Protein AF-A0A383E6N1-F1 (afdb_monomer_lite)

Sequence (101 aa):
VRLTLKCPECESALPVGAADAPSEVTCGRCSYPIRLLVGENVRADREVDICPVCTGVDFYRRKDFDPKLGLTVVVVASLISAGFLWVGLVLFAFGVLAATA

Organism: NCBI:txid408172

Structure (mmCIF, N/CA/C/O backbone):
data_AF-A0A383E6N1-F1
#
_entry.id   AF-A0A383E6N1-F1
#
loop_
_atom_site.group_PDB
_atom_site.id
_atom_site.type_symbol
_atom_site.label_atom_id
_atom_site.label_alt_id
_atom_site.label_comp_id
_atom_site.label_asym_id
_atom_site.label_entity_id
_atom_site.label_seq_id
_atom_site.pdbx_PDB_ins_code
_atom_site.Cartn_x
_atom_site.Cartn_y
_atom_site.Cartn_z
_atom_site.occupancy
_atom_site.B_iso_or_equiv
_atom_site.auth_seq_id
_atom_site.auth_comp_id
_atom_site.auth_asym_id
_atom_site.auth_atom_id
_atom_site.pdbx_PDB_model_num
ATOM 1 N N . VAL A 1 1 ? -16.097 -4.377 4.962 1.00 65.31 1 VAL A N 1
ATOM 2 C CA . VAL A 1 1 ? -15.145 -3.580 5.764 1.00 65.31 1 VAL A CA 1
ATOM 3 C C . VAL A 1 1 ? -14.901 -4.280 7.095 1.00 65.31 1 VAL A C 1
ATOM 5 O O . VAL A 1 1 ? -15.781 -4.368 7.947 1.00 65.31 1 VAL A O 1
ATOM 8 N N . ARG A 1 2 ? -13.698 -4.841 7.270 1.00 69.06 2 ARG A N 1
ATOM 9 C CA . ARG A 1 2 ? -13.223 -5.302 8.583 1.00 69.06 2 ARG A CA 1
ATOM 10 C C . ARG A 1 2 ? -12.473 -4.157 9.243 1.00 69.06 2 ARG A C 1
ATOM 12 O O . ARG A 1 2 ? -11.523 -3.648 8.653 1.00 69.06 2 ARG A O 1
ATOM 19 N N . LEU A 1 3 ? -12.876 -3.781 10.451 1.00 76.12 3 LEU A N 1
ATOM 20 C CA . LEU A 1 3 ? -12.176 -2.777 11.242 1.00 76.12 3 LEU A CA 1
ATOM 21 C C . LEU A 1 3 ? -11.325 -3.489 12.286 1.00 76.12 3 LEU A C 1
ATOM 23 O O . LEU A 1 3 ? -11.781 -4.423 12.940 1.00 76.12 3 LEU A O 1
ATOM 27 N N . THR A 1 4 ? -10.078 -3.058 12.437 1.00 82.19 4 THR A N 1
ATOM 28 C CA . THR A 1 4 ? -9.236 -3.480 13.559 1.00 82.19 4 THR A CA 1
ATOM 29 C C . THR A 1 4 ? -8.930 -2.246 14.379 1.00 82.19 4 THR A C 1
ATOM 31 O O . THR A 1 4 ? -8.251 -1.336 13.910 1.00 82.19 4 THR A O 1
ATOM 34 N N . LEU A 1 5 ? -9.476 -2.203 15.585 1.00 82.69 5 LEU A N 1
ATOM 35 C CA . LEU A 1 5 ? -9.317 -1.088 16.506 1.00 82.69 5 LEU A CA 1
ATOM 36 C C . LEU A 1 5 ? -8.177 -1.394 17.470 1.00 82.69 5 LEU A C 1
ATOM 38 O O . LEU A 1 5 ? -7.930 -2.554 17.789 1.00 82.69 5 LEU A O 1
ATOM 42 N N . LYS A 1 6 ? -7.493 -0.362 17.959 1.00 84.31 6 LYS A N 1
ATOM 43 C CA . LYS A 1 6 ? -6.554 -0.506 19.073 1.00 84.31 6 LYS A CA 1
ATOM 44 C C . LYS A 1 6 ? -7.206 -0.009 20.352 1.00 84.31 6 LYS A C 1
ATOM 46 O O . LYS A 1 6 ? -7.777 1.079 20.372 1.00 84.31 6 LYS A O 1
ATOM 51 N N . CYS A 1 7 ? -7.113 -0.803 21.414 1.00 83.88 7 CYS A N 1
ATOM 52 C CA . CYS A 1 7 ? -7.534 -0.366 22.740 1.00 83.88 7 CYS A CA 1
ATOM 53 C C . CYS A 1 7 ? -6.617 0.772 23.237 1.00 83.88 7 CYS A C 1
ATOM 55 O O . CYS A 1 7 ? -5.399 0.606 23.174 1.00 83.88 7 CYS A O 1
ATOM 57 N N . PRO A 1 8 ? -7.159 1.886 23.763 1.00 81.56 8 PRO A N 1
ATOM 58 C CA . PRO A 1 8 ? -6.347 3.000 24.262 1.00 81.56 8 PRO A CA 1
ATOM 59 C C . PRO A 1 8 ? -5.548 2.663 25.529 1.00 81.56 8 PRO A C 1
ATOM 61 O O . PRO A 1 8 ? -4.573 3.341 25.822 1.00 81.56 8 PRO A O 1
ATOM 64 N N . GLU A 1 9 ? -5.944 1.629 26.277 1.00 84.62 9 GLU A N 1
ATOM 65 C CA . GLU A 1 9 ? -5.320 1.289 27.562 1.00 84.62 9 GLU A CA 1
ATOM 66 C C . GLU A 1 9 ? -4.282 0.164 27.448 1.00 84.62 9 GLU A C 1
ATOM 68 O O . GLU A 1 9 ? -3.222 0.230 28.057 1.00 84.62 9 GLU A O 1
ATOM 73 N N . CYS A 1 10 ? -4.564 -0.875 26.654 1.00 85.38 10 CYS A N 1
ATOM 74 C CA . CYS A 1 10 ? -3.690 -2.051 26.542 1.00 85.38 10 CYS A CA 1
ATOM 75 C C . CYS A 1 10 ? -3.127 -2.294 25.136 1.00 85.38 10 CYS A C 1
ATOM 77 O O . CYS A 1 10 ? -2.502 -3.331 24.906 1.00 85.38 10 CYS A O 1
ATOM 79 N N . GLU A 1 11 ? -3.420 -1.403 24.182 1.00 83.38 11 GLU A N 1
ATOM 80 C CA . GLU A 1 11 ? -2.994 -1.461 22.772 1.00 83.38 11 GLU A CA 1
ATOM 81 C C . GLU A 1 11 ? -3.361 -2.749 22.017 1.00 83.38 11 GLU A C 1
ATOM 83 O O . GLU A 1 11 ? -2.916 -2.979 20.889 1.00 83.38 11 GLU A O 1
ATOM 88 N N . SER A 1 12 ? -4.208 -3.594 22.610 1.00 84.06 12 SER A N 1
ATOM 89 C CA . SER A 1 12 ? -4.645 -4.832 21.976 1.00 84.06 12 SER A CA 1
ATOM 90 C C . SER A 1 12 ? -5.474 -4.542 20.725 1.00 84.06 12 SER A C 1
ATOM 92 O O . SER A 1 12 ? -6.273 -3.601 20.685 1.00 84.06 12 SER A O 1
ATOM 94 N N . ALA A 1 13 ? -5.258 -5.362 19.695 1.00 84.44 13 ALA A N 1
ATOM 95 C CA . ALA A 1 13 ? -6.031 -5.319 18.467 1.00 84.44 13 ALA A CA 1
ATOM 96 C C . ALA A 1 13 ? -7.406 -5.959 18.701 1.00 84.44 13 ALA A C 1
ATOM 98 O O . ALA A 1 13 ? -7.498 -7.129 19.074 1.00 84.44 13 ALA A O 1
ATOM 99 N N . LEU A 1 14 ? -8.465 -5.191 18.460 1.00 83.69 14 LEU A N 1
ATOM 100 C CA . LEU A 1 14 ? -9.854 -5.606 18.581 1.00 83.69 14 LEU A CA 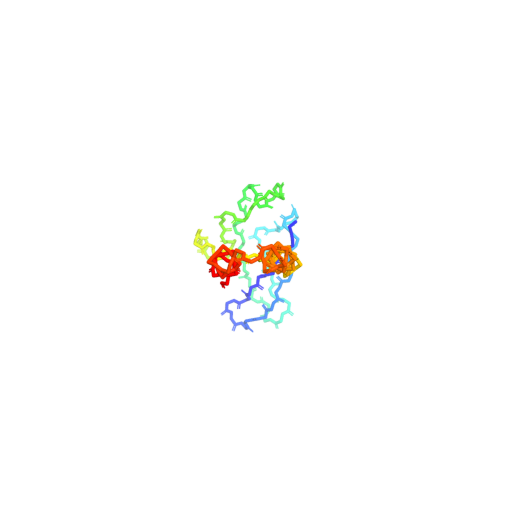1
ATOM 101 C C . LEU A 1 14 ? -10.484 -5.635 17.178 1.00 83.69 14 LEU A C 1
ATOM 103 O O . LEU A 1 14 ? -10.767 -4.573 16.614 1.00 83.69 14 LEU A O 1
ATOM 107 N N . PRO A 1 15 ? -10.660 -6.818 16.565 1.00 79.75 15 PRO A N 1
ATOM 108 C CA . PRO A 1 15 ? -11.366 -6.928 15.297 1.00 79.75 15 PRO A CA 1
ATOM 109 C C . PRO A 1 15 ? -12.867 -6.709 15.523 1.00 79.75 15 PRO A C 1
ATOM 111 O O . PRO A 1 15 ? -13.485 -7.402 16.329 1.00 79.75 15 PRO A O 1
ATOM 114 N N . VAL A 1 16 ? -13.458 -5.760 14.800 1.00 79.19 16 VAL A N 1
ATOM 115 C CA . VAL A 1 16 ? -14.889 -5.433 14.857 1.00 79.19 16 VAL A CA 1
ATOM 116 C C . VAL A 1 16 ? -15.460 -5.449 13.437 1.00 79.19 16 VAL A C 1
ATOM 118 O O . VAL A 1 16 ? -14.870 -4.904 12.499 1.00 79.19 16 VAL A O 1
ATOM 121 N N . GLY A 1 17 ? -16.605 -6.110 13.258 1.00 73.50 17 GLY A N 1
ATOM 122 C CA . GLY A 1 17 ? -17.361 -6.050 12.007 1.00 73.50 17 GLY A CA 1
ATOM 123 C C . GLY A 1 17 ? -18.076 -4.706 11.891 1.00 73.50 17 GLY A C 1
ATOM 124 O O . GLY A 1 17 ? -18.808 -4.339 12.801 1.00 73.50 17 GLY A O 1
ATOM 125 N N . ALA A 1 18 ? -17.869 -3.972 10.794 1.00 70.12 18 ALA A N 1
ATOM 126 C CA . ALA A 1 18 ? -18.431 -2.628 10.623 1.00 70.12 18 ALA A CA 1
ATOM 127 C C . ALA A 1 18 ? -19.970 -2.603 10.508 1.00 70.12 18 ALA A C 1
ATOM 129 O O . ALA A 1 18 ? -20.596 -1.649 10.964 1.00 70.12 18 ALA A O 1
ATOM 130 N N . ALA A 1 19 ? -20.572 -3.647 9.926 1.00 66.69 19 ALA A N 1
ATOM 131 C CA . ALA A 1 19 ? -22.014 -3.726 9.675 1.00 66.69 19 ALA A CA 1
ATOM 132 C C . ALA A 1 19 ? -22.848 -3.786 10.972 1.00 66.69 19 ALA A C 1
ATOM 134 O O . ALA A 1 19 ? -23.851 -3.084 11.098 1.00 66.69 19 ALA A O 1
ATOM 135 N N . ASP A 1 20 ? -22.375 -4.555 11.956 1.00 67.56 20 ASP A N 1
ATOM 136 C CA . ASP A 1 20 ? -23.057 -4.812 13.232 1.00 67.56 20 ASP A CA 1
ATOM 137 C C . ASP A 1 20 ? -22.325 -4.185 14.427 1.00 67.56 20 ASP A C 1
ATOM 139 O O . ASP A 1 20 ? -22.478 -4.630 15.563 1.00 67.56 20 ASP A O 1
ATOM 143 N N . ALA A 1 21 ? -21.479 -3.178 14.185 1.00 66.38 21 ALA A N 1
ATOM 144 C CA . ALA A 1 21 ? -20.689 -2.558 15.238 1.00 66.38 21 ALA A CA 1
ATOM 145 C C . ALA A 1 21 ? -21.611 -1.895 16.287 1.00 66.38 21 ALA A C 1
ATOM 147 O O . ALA A 1 21 ? -22.329 -0.945 15.952 1.00 66.38 21 ALA A O 1
ATOM 148 N N . PRO A 1 22 ? -21.604 -2.363 17.550 1.00 70.94 22 PRO A N 1
ATOM 149 C CA . PRO A 1 22 ? -22.380 -1.739 18.614 1.00 70.94 22 PRO A CA 1
ATOM 150 C C . PRO A 1 22 ? -21.803 -0.360 18.956 1.00 70.94 22 PRO A C 1
ATOM 152 O O . PRO A 1 22 ? -20.623 -0.093 18.739 1.00 70.94 22 PRO A O 1
ATOM 155 N N . SER A 1 23 ? -22.619 0.512 19.551 1.00 75.25 23 SER A N 1
ATOM 156 C CA . SER A 1 23 ? -22.187 1.837 20.031 1.00 75.25 23 SER A CA 1
ATOM 157 C C . SER A 1 23 ? -21.150 1.772 21.161 1.00 75.25 23 SER A C 1
ATOM 159 O O . SER A 1 23 ? -20.533 2.779 21.505 1.00 75.25 23 SER A O 1
ATOM 161 N N . GLU A 1 24 ? -20.963 0.596 21.758 1.00 78.25 24 GLU A N 1
ATOM 162 C CA . GLU A 1 24 ? -20.013 0.342 22.832 1.00 78.25 24 GLU A CA 1
ATOM 163 C C . GLU A 1 24 ? -19.460 -1.080 22.695 1.00 78.25 24 GLU A C 1
ATOM 165 O O . GLU A 1 24 ? -20.218 -2.036 22.523 1.00 78.25 24 GLU A O 1
ATOM 170 N N . VAL A 1 25 ? -18.135 -1.216 22.737 1.00 81.94 25 VAL A N 1
ATOM 171 C CA . VAL A 1 25 ? -17.442 -2.506 22.714 1.00 81.94 25 VAL A CA 1
ATOM 172 C C . VAL A 1 25 ? -16.512 -2.604 23.913 1.00 81.94 25 VAL A C 1
ATOM 174 O O . VAL A 1 25 ? -15.778 -1.672 24.235 1.00 81.94 25 VAL A O 1
ATOM 177 N N . THR A 1 26 ? -16.518 -3.756 24.568 1.00 82.38 26 THR A N 1
ATOM 178 C CA . THR A 1 26 ? -15.626 -4.020 25.695 1.00 82.38 26 THR A CA 1
ATOM 179 C C . THR A 1 26 ? -14.357 -4.696 25.193 1.00 82.38 26 THR A C 1
ATOM 181 O O . THR A 1 26 ? -14.414 -5.671 24.439 1.00 82.38 26 THR A O 1
ATOM 184 N N . CYS A 1 27 ? -13.189 -4.208 25.610 1.00 82.44 27 CYS A N 1
ATOM 185 C CA . CYS A 1 27 ? -11.932 -4.870 25.278 1.00 82.44 27 CYS A CA 1
ATOM 186 C C . CYS A 1 27 ? -11.866 -6.260 25.936 1.00 82.44 27 CYS A C 1
ATOM 188 O O . CYS A 1 27 ? -11.915 -6.371 27.157 1.00 82.44 27 CYS A O 1
ATOM 190 N N . GLY A 1 28 ? -11.665 -7.323 25.151 1.00 81.25 28 GLY A N 1
ATOM 191 C CA . GLY A 1 28 ? -11.553 -8.692 25.676 1.00 81.25 28 GLY A CA 1
ATOM 192 C C . GLY A 1 28 ? -10.309 -8.961 26.539 1.00 81.25 28 GLY A C 1
ATOM 193 O O . GLY A 1 28 ? -10.217 -10.025 27.142 1.00 81.25 28 GLY A O 1
ATOM 194 N N . ARG A 1 29 ? -9.349 -8.023 26.599 1.00 83.81 29 ARG A N 1
ATOM 195 C CA . ARG A 1 29 ? -8.101 -8.165 27.368 1.00 83.81 29 ARG A CA 1
ATOM 196 C C . ARG A 1 29 ? -8.106 -7.391 28.685 1.00 83.81 29 ARG A C 1
ATOM 198 O O . ARG A 1 29 ? -7.733 -7.957 29.703 1.00 83.81 29 ARG A O 1
ATOM 205 N N . CYS A 1 30 ? -8.496 -6.115 28.667 1.00 85.25 30 CYS A N 1
ATOM 206 C CA . CYS A 1 30 ? -8.510 -5.257 29.861 1.00 85.25 30 CYS A CA 1
ATOM 207 C C . CYS A 1 30 ? -9.919 -4.912 30.359 1.00 85.25 30 CYS A C 1
ATOM 209 O O . CYS A 1 30 ? -10.055 -4.167 31.322 1.00 85.25 30 CYS A O 1
ATOM 211 N N . SER A 1 31 ? -10.977 -5.424 29.723 1.00 84.69 31 SER A N 1
ATOM 212 C CA . SER A 1 31 ? -12.383 -5.110 30.034 1.00 84.69 31 SER A CA 1
ATOM 213 C C . SER A 1 31 ? -12.762 -3.622 29.965 1.00 84.69 31 SER A C 1
ATOM 215 O O . SER A 1 31 ? -13.851 -3.242 30.385 1.00 84.69 31 SER A O 1
ATOM 217 N N . TYR A 1 32 ? -11.904 -2.780 29.383 1.00 82.75 32 TYR A N 1
ATOM 218 C CA . TYR A 1 32 ? -12.171 -1.356 29.223 1.00 82.75 32 TYR A CA 1
ATOM 219 C C . TYR A 1 32 ? -13.330 -1.111 28.239 1.00 82.75 32 TYR A C 1
ATOM 221 O O . TYR A 1 32 ? -13.295 -1.668 27.130 1.00 82.75 32 TYR A O 1
ATOM 229 N N . PRO A 1 33 ? -14.342 -0.299 28.607 1.00 82.38 33 PRO A N 1
ATOM 230 C CA . PRO A 1 33 ? -15.439 0.064 27.718 1.00 82.38 33 PRO A CA 1
ATOM 231 C C . PRO A 1 33 ? -14.988 1.126 26.707 1.00 82.38 33 PRO A C 1
ATOM 233 O O . PRO A 1 33 ? -14.543 2.214 27.072 1.00 82.38 33 PRO A O 1
ATOM 236 N N . ILE A 1 34 ? -15.107 0.820 25.417 1.00 82.69 34 ILE A N 1
ATOM 237 C CA . ILE A 1 34 ? -14.758 1.721 24.316 1.00 82.69 34 ILE A CA 1
ATOM 238 C C . ILE A 1 34 ? -16.053 2.110 23.607 1.00 82.69 34 ILE A C 1
ATOM 240 O O . ILE A 1 34 ? -16.720 1.262 23.014 1.00 82.69 34 ILE A O 1
ATOM 244 N N . ARG A 1 35 ? -16.404 3.399 23.632 1.00 82.31 35 ARG A N 1
ATOM 245 C CA . ARG A 1 35 ? -17.517 3.913 22.824 1.00 82.31 35 ARG A CA 1
ATOM 246 C C . ARG A 1 35 ? -17.087 4.020 21.366 1.00 82.31 35 ARG A C 1
A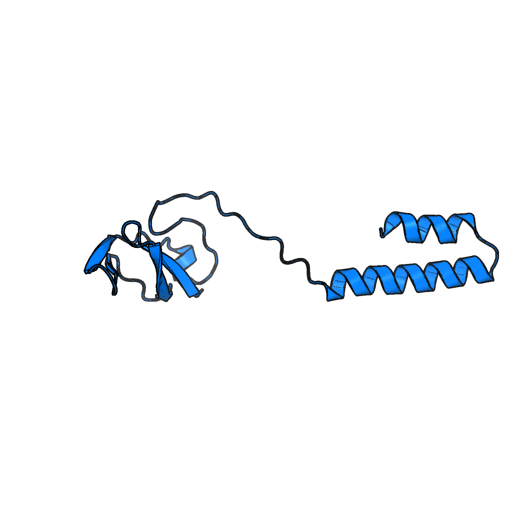TOM 248 O O . ARG A 1 35 ? -16.009 4.532 21.077 1.00 82.31 35 ARG A O 1
ATOM 255 N N . LEU A 1 36 ? -17.938 3.536 20.470 1.00 79.00 36 LEU A N 1
ATOM 256 C CA . LEU A 1 36 ? -17.710 3.545 19.032 1.00 79.00 36 LEU A CA 1
ATOM 257 C C . LEU A 1 36 ? -18.689 4.500 18.361 1.00 79.00 36 LEU A C 1
ATOM 259 O O . LEU A 1 36 ? -19.903 4.357 18.505 1.00 79.00 36 LEU A O 1
ATOM 263 N N . LEU A 1 37 ? -18.161 5.439 17.582 1.00 80.38 37 LEU A N 1
ATOM 264 C CA . LEU A 1 37 ? -18.952 6.313 16.724 1.00 80.38 37 LEU A CA 1
ATOM 265 C C . LEU A 1 37 ? -18.747 5.914 15.262 1.00 80.38 37 LEU A C 1
ATOM 267 O O . LEU A 1 37 ? -17.885 6.438 14.562 1.00 80.38 37 LEU A O 1
ATOM 271 N N . VAL A 1 38 ? -19.513 4.924 14.811 1.00 74.94 38 VAL A N 1
ATOM 272 C CA . VAL A 1 38 ? -19.401 4.407 13.443 1.00 74.94 38 VAL A CA 1
ATOM 273 C C . VAL A 1 38 ? -20.236 5.270 12.500 1.00 74.94 38 VAL A C 1
ATOM 275 O O . VAL A 1 38 ? -21.462 5.287 12.592 1.00 74.94 38 VAL A O 1
ATOM 278 N N . GLY A 1 39 ? -19.562 5.983 11.595 1.00 74.06 39 GLY A N 1
ATOM 279 C CA . GLY A 1 39 ? -20.211 6.779 10.555 1.00 74.06 39 GLY A CA 1
ATOM 280 C C . GLY A 1 39 ? -21.035 5.924 9.586 1.00 74.06 39 GLY A C 1
ATOM 281 O O . GLY A 1 39 ? -20.797 4.729 9.406 1.00 74.06 39 GLY A O 1
ATOM 282 N N . GLU A 1 40 ? -22.008 6.545 8.930 1.00 76.12 40 GLU A N 1
ATOM 283 C CA . GLU A 1 40 ? -22.989 5.848 8.090 1.00 76.12 40 GLU A CA 1
ATOM 284 C C . GLU A 1 40 ? -22.351 5.172 6.862 1.00 76.12 40 GLU A C 1
ATOM 286 O O . GLU A 1 40 ? -22.701 4.046 6.515 1.00 76.12 40 GLU A O 1
ATOM 291 N N . ASN A 1 41 ? -21.321 5.792 6.278 1.00 74.06 41 ASN A N 1
ATOM 292 C CA . ASN A 1 41 ? -20.551 5.226 5.164 1.00 74.06 41 ASN A CA 1
ATOM 293 C C . ASN A 1 41 ? -19.713 3.999 5.562 1.00 74.06 41 ASN A C 1
ATOM 295 O O . ASN A 1 41 ? -19.569 3.072 4.762 1.00 74.06 41 ASN A O 1
ATOM 299 N N . VAL A 1 42 ? -19.237 3.953 6.812 1.00 75.25 42 VAL A N 1
ATOM 300 C CA . VAL A 1 42 ? -18.509 2.802 7.369 1.00 75.25 42 VAL A CA 1
ATOM 301 C C . VAL A 1 42 ? -19.465 1.624 7.573 1.00 75.25 42 VAL A C 1
ATOM 303 O O . VAL A 1 42 ? -19.118 0.490 7.244 1.00 75.25 42 VAL A O 1
ATOM 306 N N . ARG A 1 43 ? -20.687 1.884 8.067 1.00 75.88 43 ARG A N 1
ATOM 307 C CA . ARG A 1 43 ? -21.741 0.858 8.220 1.00 75.88 43 ARG A CA 1
ATOM 308 C C . ARG A 1 43 ? -22.236 0.334 6.875 1.00 75.88 43 ARG A C 1
ATOM 310 O O . ARG A 1 43 ? -22.522 -0.852 6.756 1.00 75.88 43 ARG A O 1
ATOM 317 N N . ALA A 1 44 ? -22.311 1.206 5.869 1.00 75.62 44 ALA A N 1
ATOM 318 C CA . ALA A 1 44 ? -22.714 0.865 4.506 1.00 75.62 44 ALA A CA 1
ATOM 319 C C . ALA A 1 44 ? -21.617 0.156 3.685 1.00 75.62 44 ALA A C 1
ATOM 321 O O . ALA A 1 44 ? -21.791 -0.039 2.484 1.00 75.62 44 ALA A O 1
ATOM 322 N N . ASP A 1 45 ? -20.497 -0.215 4.312 1.00 70.00 45 ASP A N 1
ATOM 323 C CA . ASP A 1 45 ? -19.366 -0.898 3.681 1.00 70.00 45 ASP A CA 1
ATOM 324 C C . ASP A 1 45 ? -18.696 -0.125 2.534 1.00 70.00 45 ASP A C 1
ATOM 326 O O . ASP A 1 45 ? -18.066 -0.723 1.663 1.00 70.00 45 ASP A O 1
ATOM 330 N N . ARG A 1 46 ? -18.829 1.207 2.518 1.00 74.06 46 ARG A N 1
ATOM 331 C CA . ARG A 1 46 ? -18.325 2.049 1.426 1.00 74.06 46 ARG A CA 1
ATOM 332 C C . ARG A 1 46 ? -16.898 2.511 1.676 1.00 74.06 46 ARG A C 1
ATOM 334 O O . ARG A 1 46 ? -15.988 2.122 0.952 1.00 74.06 46 ARG A O 1
ATOM 341 N N . GLU A 1 47 ? -16.709 3.338 2.698 1.00 75.94 47 GLU A N 1
ATOM 342 C CA . GLU A 1 47 ? -15.435 3.995 2.984 1.00 75.94 47 GLU A CA 1
ATOM 343 C C . GLU A 1 47 ? -15.295 4.283 4.483 1.00 75.94 47 GLU A C 1
ATOM 345 O O . GLU A 1 47 ? -16.279 4.321 5.229 1.00 75.94 47 GLU A O 1
ATOM 350 N N . VAL A 1 48 ? -14.045 4.409 4.936 1.00 76.69 48 VAL A N 1
ATOM 351 C CA . VAL A 1 48 ? -13.717 4.767 6.314 1.00 76.69 48 VAL A CA 1
ATOM 352 C C . VAL A 1 48 ? -13.452 6.263 6.402 1.00 76.69 48 VAL A C 1
ATOM 354 O O . VAL A 1 48 ? -12.318 6.697 6.241 1.00 76.69 48 VAL A O 1
ATOM 357 N N . ASP A 1 49 ? -14.510 7.026 6.677 1.00 77.88 49 ASP A N 1
ATOM 358 C CA . ASP A 1 49 ? -14.454 8.498 6.671 1.00 77.88 49 ASP A CA 1
ATOM 359 C C . ASP A 1 49 ? -14.139 9.107 8.041 1.00 77.88 49 ASP A C 1
ATOM 361 O O . ASP A 1 49 ? -13.652 10.231 8.131 1.00 77.88 49 ASP A O 1
ATOM 365 N N . ILE A 1 50 ? -14.455 8.391 9.128 1.00 81.00 50 ILE A N 1
ATOM 366 C CA . ILE A 1 50 ? -14.291 8.858 10.512 1.00 81.00 50 ILE A CA 1
ATOM 367 C C . ILE A 1 50 ? -13.796 7.703 11.378 1.00 81.00 50 ILE A C 1
ATOM 369 O O . ILE A 1 50 ? -14.296 6.578 11.287 1.00 81.00 50 ILE A O 1
ATOM 373 N N . CYS A 1 51 ? -12.810 7.970 12.237 1.00 81.38 51 CYS A N 1
ATOM 374 C CA . CYS A 1 51 ? -12.279 6.960 13.141 1.00 81.38 51 CYS A CA 1
ATOM 375 C C . CYS A 1 51 ? -13.296 6.729 14.263 1.00 81.38 51 CYS A C 1
ATOM 377 O O . CYS A 1 51 ? -13.582 7.665 15.010 1.00 81.38 51 CYS A O 1
ATOM 379 N N . PRO A 1 52 ? -13.807 5.503 14.461 1.00 79.25 52 PRO A N 1
ATOM 380 C CA . PRO A 1 52 ? -14.871 5.268 15.430 1.00 79.25 52 PRO A CA 1
ATOM 381 C C . PRO A 1 52 ? -14.426 5.420 16.889 1.00 79.25 52 PRO A C 1
ATOM 383 O O . PRO A 1 52 ? -15.283 5.481 17.760 1.00 79.25 52 PRO A O 1
ATOM 386 N N . VAL A 1 53 ? -13.117 5.490 17.166 1.00 82.06 53 VAL A N 1
ATOM 387 C CA . VAL A 1 53 ? -12.566 5.621 18.528 1.00 82.06 53 VAL A CA 1
ATOM 388 C C . VAL A 1 53 ? -12.226 7.072 18.874 1.00 82.06 53 VAL A C 1
ATOM 390 O O . VAL A 1 53 ? -12.569 7.535 19.955 1.00 82.06 53 VAL A O 1
ATOM 393 N N . CYS A 1 54 ? -11.549 7.798 17.977 1.00 82.62 54 CYS A N 1
ATOM 394 C CA . CYS A 1 54 ? -11.074 9.164 18.244 1.00 82.62 54 CYS A CA 1
ATOM 395 C C . CYS A 1 54 ? -11.763 10.248 17.409 1.00 82.62 54 CYS A C 1
ATOM 397 O O . CYS A 1 54 ? -11.426 11.419 17.551 1.00 82.62 54 CYS A O 1
ATOM 399 N N . THR A 1 55 ? -12.697 9.888 16.523 1.00 80.50 55 THR A N 1
ATOM 400 C CA . THR A 1 55 ? -13.407 10.797 15.600 1.00 80.50 55 THR A CA 1
ATOM 401 C C . THR A 1 55 ? -12.521 11.563 14.608 1.00 80.50 55 THR A C 1
ATOM 403 O O . THR A 1 55 ? -12.993 12.471 13.932 1.00 80.50 55 THR A O 1
ATOM 406 N N . GLY A 1 56 ? -11.247 11.183 14.474 1.00 80.81 56 GLY A N 1
ATOM 407 C CA . GLY A 1 56 ? -10.343 11.757 13.477 1.00 80.81 56 GLY A CA 1
ATOM 408 C C . GLY A 1 56 ? -10.748 11.404 12.042 1.00 80.81 56 GLY A C 1
ATOM 409 O O . GLY A 1 56 ? -11.254 10.308 11.796 1.00 80.81 56 GLY A O 1
ATOM 410 N N . VAL A 1 57 ? -10.498 12.331 11.117 1.00 81.56 57 VAL A N 1
ATOM 411 C CA . VAL A 1 57 ? -10.792 12.209 9.673 1.00 81.56 57 VAL A CA 1
ATOM 412 C C . VAL A 1 57 ? -9.533 12.050 8.812 1.00 81.56 57 VAL A C 1
ATOM 414 O O . VAL A 1 57 ? -9.617 11.743 7.627 1.00 81.56 57 VAL A O 1
ATOM 417 N N . ASP A 1 58 ? -8.350 12.231 9.403 1.00 78.25 58 ASP A N 1
ATOM 418 C CA . ASP A 1 58 ? -7.072 12.108 8.705 1.00 78.25 58 ASP A CA 1
ATOM 419 C C . ASP A 1 58 ? -6.650 10.640 8.601 1.00 78.25 58 ASP A C 1
ATOM 421 O O . ASP A 1 58 ? -5.961 10.089 9.466 1.00 78.25 58 ASP A O 1
ATOM 425 N N . PHE A 1 59 ? -7.069 9.991 7.518 1.00 79.62 59 PHE A N 1
ATOM 426 C CA . PHE A 1 59 ? -6.671 8.623 7.215 1.00 79.62 59 PHE A CA 1
ATOM 427 C C . PHE A 1 59 ? -5.472 8.583 6.280 1.00 79.62 59 PHE A C 1
ATOM 429 O O . PHE A 1 59 ? -5.517 9.037 5.136 1.00 79.62 59 PHE A O 1
ATOM 436 N N . TYR A 1 60 ? -4.399 7.938 6.735 1.00 74.62 60 TYR A N 1
ATOM 437 C CA . TYR A 1 60 ? -3.318 7.549 5.843 1.00 74.62 60 TYR A CA 1
ATOM 438 C C . TYR A 1 60 ? -3.774 6.378 4.969 1.00 74.62 60 TYR A C 1
ATOM 440 O O . TYR A 1 60 ? -3.744 5.214 5.378 1.00 74.62 60 TYR A O 1
ATOM 448 N N . ARG A 1 61 ? -4.179 6.679 3.735 1.00 75.12 61 ARG A N 1
ATOM 449 C CA . ARG A 1 61 ? -4.382 5.656 2.713 1.00 75.12 61 ARG A CA 1
ATOM 450 C C . ARG A 1 61 ? -3.025 5.271 2.135 1.00 75.12 61 ARG A C 1
ATOM 452 O O . ARG A 1 61 ? -2.457 5.997 1.317 1.00 75.12 61 ARG A O 1
ATOM 459 N N . ARG A 1 62 ? -2.505 4.108 2.534 1.00 70.75 62 ARG A N 1
ATOM 460 C CA . ARG A 1 62 ? -1.333 3.529 1.873 1.00 70.75 62 ARG A CA 1
ATOM 461 C C . ARG A 1 62 ? -1.711 3.274 0.414 1.00 70.75 62 ARG A C 1
ATOM 463 O O . ARG A 1 62 ? -2.649 2.533 0.135 1.00 70.75 62 ARG A O 1
ATOM 470 N N . LYS A 1 63 ? -1.019 3.929 -0.518 1.00 66.75 63 LYS A N 1
ATOM 471 C CA . LYS A 1 63 ? -1.176 3.654 -1.946 1.00 66.75 63 LYS A CA 1
ATOM 472 C C . LYS A 1 63 ? -0.649 2.243 -2.178 1.00 66.75 63 LYS A C 1
ATOM 474 O O . LYS A 1 63 ? 0.563 2.042 -2.201 1.00 66.75 63 LYS A O 1
ATOM 479 N N . ASP A 1 64 ? -1.557 1.279 -2.283 1.00 71.62 64 ASP A N 1
ATOM 480 C CA . ASP A 1 64 ? -1.229 -0.082 -2.690 1.00 71.62 64 ASP A CA 1
ATOM 481 C C . ASP A 1 64 ? -0.754 -0.030 -4.141 1.00 71.62 64 ASP A C 1
ATOM 483 O O . ASP A 1 64 ? -1.528 -0.075 -5.097 1.00 71.62 64 ASP A O 1
ATOM 487 N N . PHE A 1 65 ? 0.547 0.180 -4.305 1.00 72.56 65 PHE A N 1
ATOM 488 C CA . PHE A 1 65 ? 1.202 0.056 -5.588 1.00 72.56 65 PHE A CA 1
ATOM 489 C C . PHE A 1 65 ? 1.346 -1.435 -5.869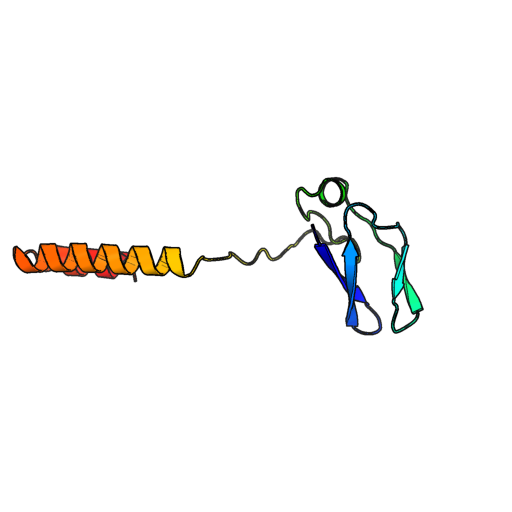 1.00 72.56 65 PHE A C 1
ATOM 491 O O . PHE A 1 65 ? 2.126 -2.108 -5.197 1.00 72.56 65 PHE A O 1
ATOM 498 N N . ASP A 1 66 ? 0.568 -1.955 -6.818 1.00 81.50 66 ASP A N 1
ATOM 499 C CA . ASP A 1 66 ? 0.677 -3.351 -7.232 1.00 81.50 66 ASP A CA 1
ATOM 500 C C . ASP A 1 66 ? 2.074 -3.576 -7.843 1.00 81.50 66 ASP A C 1
ATOM 502 O O . ASP A 1 66 ? 2.379 -3.022 -8.909 1.00 81.50 66 ASP A O 1
ATOM 506 N N . PRO A 1 67 ? 2.939 -4.388 -7.207 1.00 85.88 67 PRO A N 1
ATOM 507 C CA . PRO A 1 67 ? 4.287 -4.625 -7.709 1.00 85.88 67 PRO A CA 1
ATOM 508 C C . PRO A 1 67 ? 4.298 -5.216 -9.125 1.00 85.88 67 PRO A C 1
ATOM 510 O O . PRO A 1 67 ? 5.249 -4.994 -9.873 1.00 85.88 67 PRO A O 1
ATOM 513 N N . LYS A 1 68 ? 3.240 -5.936 -9.526 1.00 88.19 68 LYS A N 1
ATOM 514 C CA . LYS A 1 68 ? 3.112 -6.522 -10.868 1.00 88.19 68 LYS A CA 1
ATOM 515 C C . LYS A 1 68 ? 2.886 -5.454 -11.929 1.00 88.19 68 LYS A C 1
ATOM 517 O O . LYS A 1 68 ? 3.434 -5.572 -13.024 1.00 88.19 68 LYS A O 1
ATOM 522 N N . LEU A 1 69 ? 2.109 -4.415 -11.613 1.00 88.56 69 LEU A N 1
ATOM 523 C CA . LEU A 1 69 ? 1.913 -3.270 -12.505 1.00 88.56 69 LEU A CA 1
ATOM 524 C C . LEU A 1 69 ? 3.237 -2.537 -12.721 1.00 88.56 69 LEU A C 1
ATOM 526 O O . LEU A 1 69 ? 3.621 -2.316 -13.868 1.00 88.56 69 LEU A O 1
ATOM 530 N N . GLY A 1 70 ? 3.975 -2.257 -11.642 1.00 88.69 70 GLY A N 1
ATOM 531 C CA . GLY A 1 70 ? 5.312 -1.664 -11.740 1.00 88.69 70 GLY A CA 1
ATOM 532 C C . GLY A 1 70 ? 6.273 -2.508 -12.580 1.00 88.69 70 GLY A C 1
ATOM 533 O O . GLY A 1 70 ? 6.897 -1.999 -13.508 1.00 88.69 70 GLY A O 1
ATOM 534 N N . LEU A 1 71 ? 6.331 -3.818 -12.322 1.00 92.56 71 LEU A N 1
ATOM 535 C CA . LEU A 1 71 ? 7.194 -4.735 -13.068 1.00 92.56 71 LEU A CA 1
ATOM 536 C C . LEU A 1 71 ? 6.832 -4.795 -14.558 1.00 92.56 71 LEU A C 1
ATOM 538 O O . LEU A 1 71 ? 7.718 -4.813 -15.408 1.00 92.56 71 LEU A O 1
ATOM 542 N N . THR A 1 72 ? 5.539 -4.802 -14.883 1.00 93.94 72 THR A N 1
ATOM 543 C CA . THR A 1 72 ? 5.071 -4.861 -16.274 1.00 93.94 72 THR A CA 1
ATOM 544 C C . THR A 1 72 ? 5.521 -3.627 -17.054 1.00 93.94 72 THR A C 1
ATOM 546 O O . THR A 1 72 ? 5.999 -3.767 -18.179 1.00 93.94 72 THR A O 1
ATOM 549 N N . VAL A 1 73 ? 5.442 -2.434 -16.453 1.00 92.69 73 VAL A N 1
ATOM 550 C CA . VAL A 1 73 ? 5.929 -1.190 -17.074 1.00 92.69 73 VAL A CA 1
ATOM 551 C C . VAL A 1 73 ? 7.424 -1.283 -17.388 1.00 92.69 73 VAL A C 1
ATOM 553 O O . VAL A 1 73 ? 7.825 -0.997 -18.516 1.00 92.69 73 VAL A O 1
ATOM 556 N N . VAL A 1 74 ? 8.237 -1.761 -16.441 1.00 94.12 74 VAL A N 1
ATOM 557 C CA . VAL A 1 74 ? 9.694 -1.908 -16.623 1.00 94.12 74 VAL A CA 1
ATOM 558 C C . VAL A 1 74 ? 10.035 -2.921 -17.722 1.00 94.12 74 VAL A C 1
ATOM 560 O O . VAL A 1 74 ? 10.905 -2.663 -18.557 1.00 94.12 74 VAL A O 1
ATOM 563 N N . VAL A 1 75 ? 9.342 -4.062 -17.766 1.00 95.75 75 VAL A N 1
ATOM 564 C CA . VAL A 1 75 ? 9.551 -5.088 -18.803 1.00 95.75 75 VAL A CA 1
ATOM 565 C C . VAL A 1 75 ? 9.194 -4.550 -20.188 1.00 95.75 75 VAL A C 1
ATOM 567 O O . VAL A 1 75 ? 9.977 -4.705 -21.125 1.00 95.75 75 VAL A O 1
ATOM 570 N N . VAL A 1 76 ? 8.048 -3.877 -20.328 1.00 95.69 76 VAL A N 1
ATOM 571 C CA . VAL A 1 76 ? 7.616 -3.292 -21.607 1.00 95.69 76 VAL A CA 1
ATOM 572 C C . VAL A 1 76 ? 8.601 -2.219 -22.077 1.00 95.69 76 VAL A C 1
ATOM 574 O O . VAL A 1 76 ? 9.027 -2.251 -23.232 1.00 95.69 76 VAL A O 1
ATOM 577 N N . ALA A 1 77 ? 9.029 -1.322 -21.187 1.00 92.94 77 ALA A N 1
ATOM 578 C CA . ALA A 1 77 ? 10.025 -0.296 -21.498 1.00 92.94 77 ALA A CA 1
ATOM 579 C C . ALA A 1 77 ? 11.363 -0.903 -21.949 1.00 92.94 77 ALA A C 1
ATOM 581 O O . ALA A 1 77 ? 11.973 -0.426 -22.908 1.00 92.94 77 ALA A O 1
ATOM 582 N N . SER A 1 78 ? 11.782 -2.001 -21.316 1.00 93.56 78 SER A N 1
ATOM 583 C CA . SER A 1 78 ? 13.008 -2.724 -21.668 1.00 93.56 78 SER A CA 1
ATOM 584 C C . SER A 1 78 ? 12.930 -3.359 -23.060 1.00 93.56 78 SER A C 1
ATOM 586 O O . SER A 1 78 ? 13.877 -3.250 -23.838 1.00 93.56 78 SER A O 1
ATOM 588 N N . LEU A 1 79 ? 11.796 -3.976 -23.415 1.00 95.94 79 LEU A N 1
ATOM 589 C CA . LEU A 1 79 ? 11.576 -4.548 -24.752 1.00 95.94 79 LEU A CA 1
ATOM 590 C C . LEU A 1 79 ? 11.548 -3.467 -25.841 1.00 95.94 79 LEU A C 1
ATOM 592 O O . LEU A 1 79 ? 12.155 -3.639 -26.899 1.00 95.94 79 LEU A O 1
ATOM 596 N N . ILE A 1 80 ? 10.889 -2.336 -25.571 1.00 92.94 80 ILE A N 1
ATOM 597 C CA . ILE A 1 80 ? 10.861 -1.182 -26.479 1.00 92.94 80 ILE A CA 1
ATOM 598 C C . ILE A 1 80 ? 12.279 -0.622 -26.668 1.00 92.94 80 ILE A C 1
ATOM 600 O O . ILE A 1 80 ? 12.706 -0.383 -27.799 1.00 92.94 80 ILE A O 1
ATOM 604 N N . SER A 1 81 ? 13.031 -0.463 -25.576 1.00 91.75 81 SER A N 1
ATOM 605 C CA . SER A 1 81 ? 14.423 -0.003 -25.604 1.00 91.75 81 SER A CA 1
ATOM 606 C C . SER A 1 81 ? 15.319 -0.943 -26.420 1.00 91.75 81 SER A C 1
ATOM 608 O O . SER A 1 81 ? 16.072 -0.483 -27.280 1.00 91.75 81 SER A O 1
ATOM 610 N N . ALA A 1 82 ? 15.172 -2.261 -26.242 1.00 91.56 82 ALA A N 1
ATOM 611 C CA . ALA A 1 82 ? 15.888 -3.264 -27.028 1.00 91.56 82 ALA A CA 1
ATOM 612 C C . ALA A 1 82 ? 15.582 -3.158 -28.534 1.00 91.56 82 ALA A C 1
ATOM 614 O O . ALA A 1 82 ? 16.496 -3.247 -29.355 1.00 91.56 82 ALA A O 1
ATOM 615 N N . GLY A 1 83 ? 14.323 -2.897 -28.903 1.00 92.00 83 GLY A N 1
ATOM 616 C CA . GLY A 1 83 ? 13.932 -2.638 -30.290 1.00 92.00 83 GLY A CA 1
ATOM 617 C C . GLY A 1 83 ? 14.609 -1.394 -30.876 1.00 92.00 83 GLY A C 1
ATOM 618 O O . GLY A 1 83 ? 15.159 -1.449 -31.975 1.00 92.00 83 GLY A O 1
ATOM 619 N N . PHE A 1 84 ? 14.644 -0.285 -30.130 1.00 90.69 84 PHE A N 1
ATOM 620 C CA . PHE A 1 84 ? 15.325 0.938 -30.575 1.00 90.69 84 PHE A CA 1
ATOM 621 C C . PHE A 1 84 ? 16.843 0.772 -30.699 1.00 90.69 84 PHE A C 1
ATOM 623 O O . PHE A 1 84 ? 17.432 1.299 -31.646 1.00 90.69 84 PHE A O 1
ATOM 630 N N . LEU A 1 85 ? 17.471 0.009 -29.798 1.00 90.25 85 LEU A N 1
ATOM 631 C CA . LEU A 1 85 ? 18.891 -0.340 -29.898 1.00 90.25 85 LEU A CA 1
ATOM 632 C C . LEU A 1 85 ? 19.191 -1.127 -31.176 1.00 90.25 85 LEU A C 1
ATOM 634 O O . LEU A 1 85 ? 20.189 -0.844 -31.835 1.00 90.25 85 LEU A O 1
ATOM 638 N N . TRP A 1 86 ? 18.313 -2.055 -31.561 1.00 90.38 86 TRP A N 1
ATOM 639 C CA . TRP A 1 86 ? 18.488 -2.862 -32.771 1.00 90.38 86 TRP A CA 1
ATOM 640 C C . TRP A 1 86 ? 18.521 -2.014 -34.049 1.00 90.38 86 TRP A C 1
ATOM 642 O O . TRP A 1 86 ? 19.289 -2.291 -34.968 1.00 90.38 86 TRP A O 1
ATOM 652 N N . VAL A 1 87 ? 17.710 -0.956 -34.107 1.00 91.56 87 VAL A N 1
ATOM 653 C CA . VAL A 1 87 ? 17.626 -0.043 -35.264 1.00 91.56 87 VAL A CA 1
ATOM 654 C C . VAL A 1 87 ? 18.680 1.082 -35.181 1.00 91.56 87 VAL A C 1
ATOM 656 O O . VAL A 1 87 ? 18.770 1.926 -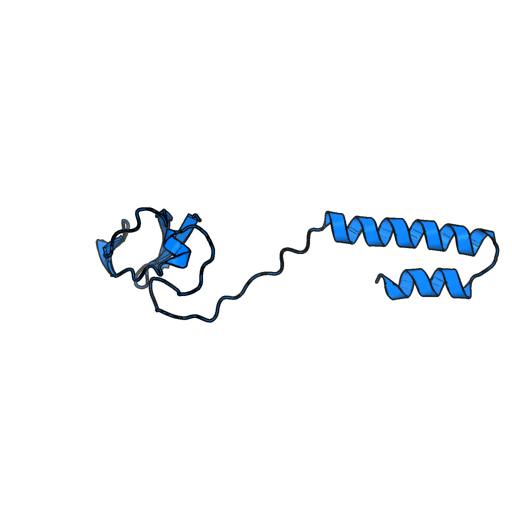36.068 1.00 91.56 87 VAL A O 1
ATOM 659 N N . GLY A 1 88 ? 19.513 1.104 -34.132 1.00 88.88 88 GLY A N 1
ATOM 660 C CA . GLY A 1 88 ? 20.576 2.099 -33.941 1.00 88.88 88 GLY A CA 1
ATOM 661 C C . GLY A 1 88 ? 20.109 3.440 -33.359 1.00 88.88 88 GLY A C 1
ATOM 662 O O . GLY A 1 88 ? 20.884 4.397 -33.321 1.00 88.88 88 GLY A O 1
ATOM 663 N N . LEU A 1 89 ? 18.870 3.537 -32.862 1.00 89.12 89 LEU A N 1
ATOM 664 C CA . LEU A 1 89 ? 18.313 4.746 -32.238 1.00 89.12 89 LEU A CA 1
ATOM 665 C C . LEU A 1 89 ? 18.647 4.814 -30.741 1.00 89.12 89 LEU A C 1
ATOM 667 O O . LEU A 1 89 ? 17.778 4.752 -29.868 1.00 89.12 89 LEU A O 1
ATOM 671 N N . VAL A 1 90 ? 19.933 4.979 -30.444 1.00 88.12 90 VAL A N 1
ATOM 672 C CA . VAL A 1 90 ? 20.481 4.903 -29.080 1.00 88.12 90 VAL A CA 1
ATOM 673 C C . VAL A 1 90 ? 19.874 5.949 -28.129 1.00 88.12 90 VAL A C 1
ATOM 675 O O . VAL A 1 90 ? 19.563 5.629 -26.984 1.00 88.12 90 VAL A O 1
ATOM 678 N N . LEU A 1 91 ? 19.627 7.181 -28.595 1.00 88.69 91 LEU A N 1
ATOM 679 C CA . LEU A 1 91 ? 19.021 8.241 -27.770 1.00 88.69 91 LEU A CA 1
ATOM 680 C C . LEU A 1 91 ? 17.607 7.880 -27.28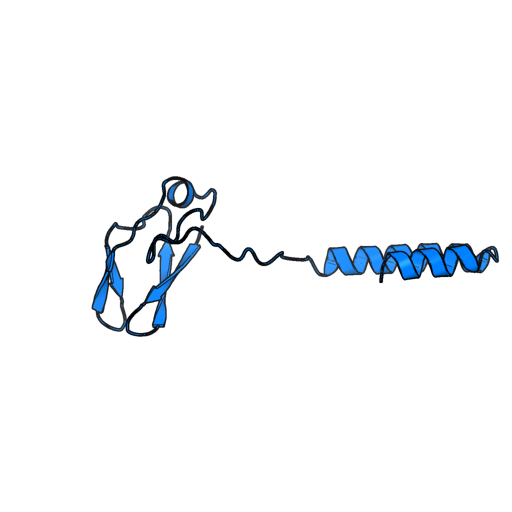6 1.00 88.69 91 LEU A C 1
ATOM 682 O O . LEU A 1 91 ? 17.269 8.114 -26.127 1.00 88.69 91 LEU A O 1
ATOM 686 N N . PHE A 1 92 ? 16.792 7.275 -28.152 1.00 88.44 92 PHE A N 1
ATOM 687 C CA . PHE A 1 92 ? 15.427 6.871 -27.806 1.00 88.44 92 PHE A CA 1
ATOM 688 C C . PHE A 1 92 ? 15.413 5.673 -26.854 1.00 88.44 92 PHE A C 1
ATOM 690 O O . PHE A 1 92 ? 14.603 5.637 -25.929 1.00 88.44 92 PHE A O 1
ATOM 697 N N . ALA A 1 93 ? 16.347 4.734 -27.021 1.00 85.44 93 ALA A N 1
ATOM 698 C CA . ALA A 1 93 ? 16.483 3.584 -26.134 1.00 85.44 93 ALA A CA 1
ATOM 699 C C . ALA A 1 93 ? 16.757 3.989 -24.675 1.00 85.44 93 ALA A C 1
ATOM 701 O O . ALA A 1 93 ? 16.108 3.471 -23.761 1.00 85.44 93 ALA A O 1
ATOM 702 N N . PHE A 1 94 ? 17.674 4.937 -24.454 1.00 88.00 94 PHE A N 1
ATOM 703 C CA . PHE A 1 94 ? 17.956 5.459 -23.113 1.00 88.00 94 PHE A CA 1
ATOM 704 C C . PHE A 1 94 ? 16.833 6.356 -22.582 1.00 88.00 94 PHE A C 1
ATOM 706 O O . PHE A 1 94 ? 16.533 6.300 -21.391 1.00 88.00 94 PHE A O 1
ATOM 713 N N . GLY A 1 95 ? 16.174 7.132 -23.449 1.00 89.88 95 GLY A N 1
ATOM 714 C CA . GLY A 1 95 ? 15.041 7.974 -23.059 1.00 89.88 95 GLY A CA 1
ATOM 715 C C . GLY A 1 95 ? 13.866 7.174 -22.491 1.00 89.88 95 GLY A C 1
ATOM 716 O O . GLY A 1 95 ? 13.311 7.548 -21.461 1.00 89.88 95 GLY A O 1
ATOM 717 N N . VAL A 1 96 ? 13.523 6.042 -23.113 1.00 88.50 96 VAL A N 1
ATOM 718 C CA . VAL A 1 96 ? 12.435 5.168 -22.640 1.00 88.50 96 VAL A CA 1
ATOM 719 C C . VAL A 1 96 ? 12.763 4.544 -21.282 1.00 88.50 96 VAL A C 1
ATOM 721 O O . VAL A 1 96 ? 11.902 4.526 -20.409 1.00 88.50 96 VAL A O 1
ATOM 724 N N . LEU A 1 97 ? 14.003 4.091 -21.071 1.00 87.69 97 LEU A N 1
ATOM 725 C CA . LEU A 1 97 ? 14.427 3.536 -19.780 1.00 87.69 97 LEU A CA 1
ATOM 726 C C . LEU A 1 97 ? 14.394 4.594 -18.671 1.00 87.69 97 LEU A C 1
ATOM 728 O O . LEU A 1 97 ? 13.844 4.337 -17.602 1.00 87.69 97 LEU A O 1
ATOM 732 N N . ALA A 1 98 ? 14.924 5.790 -18.946 1.00 87.12 98 ALA A N 1
ATOM 733 C CA . ALA A 1 98 ? 14.958 6.893 -17.989 1.00 87.12 98 ALA A CA 1
ATOM 734 C C . ALA A 1 98 ? 13.557 7.384 -17.590 1.00 87.12 98 ALA A C 1
ATOM 736 O O . ALA A 1 98 ? 13.361 7.794 -16.453 1.00 87.12 98 ALA A O 1
ATOM 737 N N . ALA A 1 99 ? 12.579 7.326 -18.498 1.00 86.69 99 ALA A N 1
ATOM 738 C CA . ALA A 1 99 ? 11.202 7.731 -18.210 1.00 86.69 99 ALA A CA 1
ATOM 739 C C . ALA A 1 99 ? 10.444 6.748 -17.296 1.00 86.69 99 ALA A C 1
ATOM 741 O O . ALA A 1 99 ? 9.402 7.106 -16.750 1.00 86.69 99 ALA A O 1
ATOM 742 N N . THR A 1 100 ? 10.933 5.512 -17.164 1.00 85.69 100 THR A N 1
ATOM 743 C CA . THR A 1 100 ? 10.273 4.438 -16.400 1.00 85.69 100 THR A CA 1
ATOM 744 C C . THR A 1 100 ? 11.031 3.989 -15.151 1.00 85.69 100 THR A C 1
ATOM 746 O O . THR A 1 100 ? 10.566 3.073 -14.472 1.00 85.69 100 THR A O 1
ATOM 749 N N . ALA A 1 101 ? 12.185 4.603 -14.877 1.00 74.88 101 ALA A N 1
ATOM 750 C CA . ALA A 1 101 ? 12.975 4.413 -13.661 1.00 74.88 101 ALA A CA 1
ATOM 751 C C . ALA A 1 101 ? 12.430 5.276 -12.513 1.00 74.88 101 ALA A C 1
ATOM 753 O O . ALA A 1 101 ? 12.414 4.769 -11.369 1.00 74.88 101 ALA A O 1
#

Secondary structure (DSSP, 8-state):
-EEEEEPTTT--EEEEESTT--SEEE-TTT--EEE----HHHHTTS---S-TTT------------HHHHHHHHHHHHHHHHHHHHTT-HHHHHHHHHHH-

pLDDT: mean 82.15, std 7.5, range [65.31, 95.94]

Radius of gyration: 24.11 Å; chains: 1; bounding box: 44×21×65 Å

Foldseek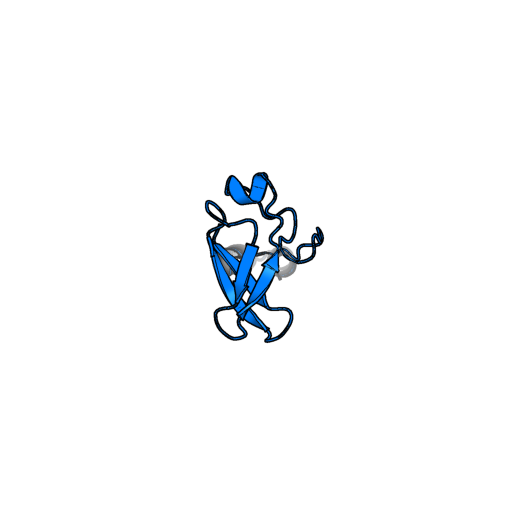 3Di:
DWDWDADPPPRDTDIDDQQPGDQWDADPPPRDIAGFDRDPCSNVVHDDQAGRRPRDRDDDDDPPDPVVVLVVLQVVLQVVLVVCVVVVNNVVSVVSNVVSD